Protein AF-A0A970BPW6-F1 (afdb_monomer_lite)

Structure (mmCIF, N/CA/C/O backbone):
data_AF-A0A970BPW6-F1
#
_entry.id   AF-A0A970BPW6-F1
#
loop_
_atom_site.group_PDB
_atom_site.id
_atom_site.type_symbol
_atom_site.label_atom_id
_atom_site.label_alt_id
_atom_site.label_comp_id
_atom_site.label_asym_id
_atom_site.label_entity_id
_atom_site.label_seq_id
_atom_site.pdbx_PDB_ins_code
_atom_site.Cartn_x
_atom_site.Cartn_y
_atom_site.Cartn_z
_atom_site.occupancy
_atom_site.B_iso_or_equiv
_atom_site.auth_seq_id
_atom_site.auth_comp_id
_atom_site.auth_asym_id
_atom_site.auth_atom_id
_atom_site.pdbx_PDB_model_num
ATOM 1 N N . MET A 1 1 ? -4.403 1.090 -19.053 1.00 47.25 1 MET A N 1
ATOM 2 C CA . MET A 1 1 ? -4.335 2.098 -17.978 1.00 47.25 1 MET A CA 1
ATOM 3 C C . MET A 1 1 ? -5.496 1.788 -17.053 1.00 47.25 1 MET A C 1
ATOM 5 O O . MET A 1 1 ? -6.628 2.039 -17.435 1.00 47.25 1 MET A O 1
ATOM 9 N N . THR A 1 2 ? -5.237 1.055 -15.973 1.00 53.94 2 THR A N 1
ATOM 10 C CA . THR A 1 2 ? -6.274 0.548 -15.061 1.00 53.94 2 THR A CA 1
ATOM 11 C C . THR A 1 2 ? -6.973 1.729 -14.397 1.00 53.94 2 THR A C 1
ATOM 13 O O . THR A 1 2 ? -6.308 2.649 -13.928 1.00 53.94 2 THR A O 1
ATOM 16 N N . ASP A 1 3 ? -8.301 1.734 -14.437 1.00 61.38 3 ASP A N 1
ATOM 17 C CA . ASP A 1 3 ? -9.131 2.832 -13.956 1.00 61.38 3 ASP A CA 1
ATOM 18 C C . ASP A 1 3 ? -8.992 2.988 -12.430 1.00 61.38 3 ASP A C 1
ATOM 20 O O . ASP A 1 3 ? -9.413 2.125 -11.659 1.00 61.38 3 ASP A O 1
ATOM 24 N N . LEU A 1 4 ? -8.369 4.086 -11.996 1.00 56.84 4 LEU A N 1
ATOM 25 C CA . LEU A 1 4 ? -8.101 4.393 -10.586 1.00 56.84 4 LEU A CA 1
ATOM 26 C C . LEU A 1 4 ? -9.383 4.661 -9.784 1.00 56.84 4 LEU A C 1
ATOM 28 O O . LEU A 1 4 ? -9.382 4.531 -8.561 1.00 56.84 4 LEU A O 1
ATOM 32 N N . THR A 1 5 ? -10.487 4.968 -10.467 1.00 56.22 5 THR A N 1
ATOM 33 C CA . THR A 1 5 ? -11.806 5.184 -9.858 1.00 56.22 5 THR A CA 1
ATOM 34 C C . THR A 1 5 ? -12.371 3.897 -9.243 1.00 56.22 5 THR A C 1
ATOM 36 O O . THR A 1 5 ? -13.191 3.950 -8.323 1.00 56.22 5 THR A O 1
ATOM 39 N N . ALA A 1 6 ? -11.897 2.727 -9.693 1.00 62.34 6 ALA A N 1
ATOM 40 C CA . ALA A 1 6 ? -12.318 1.439 -9.154 1.00 62.34 6 ALA A CA 1
ATOM 41 C C . ALA A 1 6 ? -11.935 1.271 -7.672 1.00 62.34 6 ALA A C 1
ATOM 43 O O . ALA A 1 6 ? -12.756 0.810 -6.886 1.00 62.34 6 ALA A O 1
ATOM 44 N N . PHE A 1 7 ? -10.736 1.697 -7.257 1.00 62.34 7 PHE A N 1
ATOM 45 C CA . PHE A 1 7 ? -10.264 1.471 -5.883 1.00 62.34 7 PHE A CA 1
ATOM 46 C C . PHE A 1 7 ? -10.998 2.327 -4.845 1.00 62.34 7 PHE A C 1
ATOM 48 O O . PHE A 1 7 ? -11.359 1.815 -3.790 1.00 62.34 7 PHE A O 1
ATOM 55 N N . ALA A 1 8 ? -11.292 3.592 -5.162 1.00 58.91 8 ALA A N 1
ATOM 56 C CA . ALA A 1 8 ? -12.063 4.471 -4.275 1.00 58.91 8 ALA A CA 1
ATOM 57 C C . ALA A 1 8 ? -13.513 3.989 -4.081 1.00 58.91 8 ALA A C 1
ATOM 59 O O . ALA A 1 8 ? -14.121 4.229 -3.042 1.00 58.91 8 ALA A O 1
ATOM 60 N N . THR A 1 9 ? -14.061 3.275 -5.070 1.00 64.38 9 THR A N 1
ATOM 61 C CA . THR A 1 9 ? -15.406 2.690 -4.975 1.00 64.38 9 THR A CA 1
ATOM 62 C C . THR A 1 9 ? -15.427 1.452 -4.072 1.00 64.38 9 THR A C 1
ATOM 64 O O . THR A 1 9 ? -16.428 1.205 -3.404 1.00 64.38 9 THR A O 1
ATOM 67 N N . VAL A 1 10 ? -14.336 0.679 -4.045 1.00 73.44 10 VAL A N 1
ATOM 68 C CA . VAL A 1 10 ? -14.232 -0.564 -3.259 1.00 73.44 10 VAL A CA 1
ATOM 69 C C . VAL A 1 10 ? -13.853 -0.280 -1.803 1.00 73.44 10 VAL A C 1
ATOM 71 O O . VAL A 1 10 ? -14.379 -0.933 -0.910 1.00 73.44 10 VAL A O 1
ATOM 74 N N . LEU A 1 11 ? -13.005 0.723 -1.545 1.00 78.12 11 LEU A N 1
ATOM 75 C CA . LEU A 1 11 ? -12.561 1.083 -0.195 1.00 78.12 11 LEU A CA 1
ATOM 76 C C . LEU A 1 11 ? -12.777 2.583 0.083 1.00 78.12 11 LEU A C 1
ATOM 78 O O . LEU A 1 11 ? -11.857 3.390 -0.093 1.00 78.12 11 LEU A O 1
ATOM 82 N N . PRO A 1 12 ? -13.980 2.980 0.536 1.00 77.62 12 PRO A N 1
ATOM 83 C CA . PRO A 1 12 ? -14.278 4.371 0.860 1.00 77.62 12 PRO A CA 1
ATOM 84 C C . PRO A 1 12 ? -13.353 4.895 1.966 1.00 77.62 12 PRO A C 1
ATOM 86 O O . PRO A 1 12 ? -13.256 4.296 3.037 1.00 77.62 12 PRO A O 1
ATOM 89 N N . GLY A 1 13 ? -12.685 6.029 1.743 1.00 80.88 13 GLY A N 1
ATOM 90 C CA .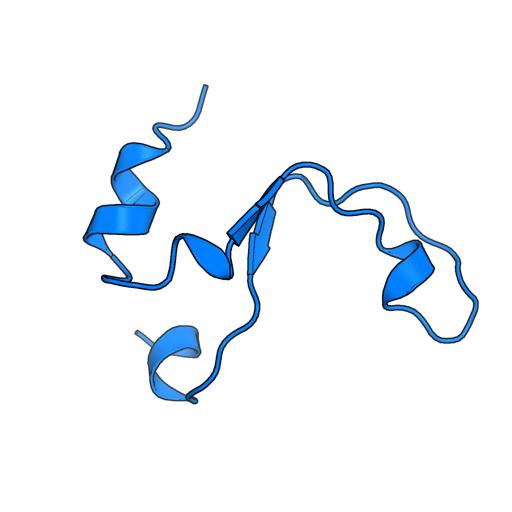 GLY A 1 13 ? -11.781 6.624 2.735 1.00 80.88 13 GLY A CA 1
ATOM 91 C C . GLY A 1 13 ? -10.385 5.989 2.790 1.00 80.88 13 GLY A C 1
ATOM 92 O O . GLY A 1 13 ? -9.584 6.338 3.664 1.00 80.88 13 GLY A O 1
ATOM 93 N N . ALA A 1 14 ? -10.064 5.053 1.891 1.00 83.94 14 ALA A N 1
ATOM 94 C CA . ALA A 1 14 ? -8.726 4.477 1.769 1.00 83.94 14 ALA A CA 1
ATOM 95 C C . ALA A 1 14 ? -7.765 5.331 0.928 1.00 83.94 14 ALA A C 1
ATOM 97 O O . ALA A 1 14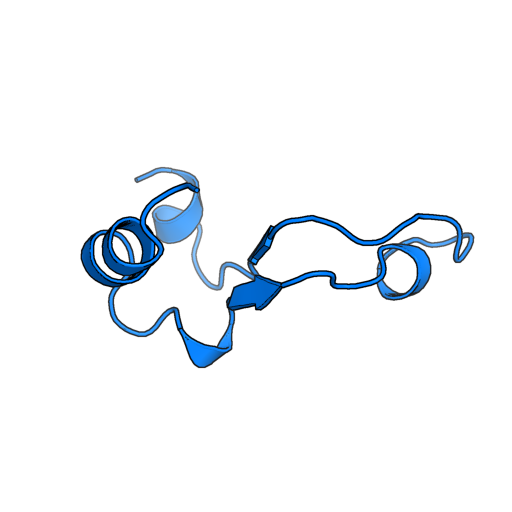 ? -6.560 5.090 0.967 1.00 83.94 14 ALA A O 1
ATOM 98 N N . GLU A 1 15 ? -8.254 6.352 0.218 1.00 81.69 15 GLU A N 1
ATOM 99 C CA . GLU A 1 15 ? -7.466 7.213 -0.668 1.00 81.69 15 GLU A CA 1
ATOM 100 C C . GLU A 1 15 ? -6.175 7.761 -0.030 1.00 81.69 15 GLU A C 1
ATOM 102 O O . GLU A 1 15 ? -5.125 7.637 -0.660 1.00 81.69 15 GLU A O 1
ATOM 107 N N . PRO A 1 16 ? -6.165 8.299 1.211 1.00 84.12 16 PRO A N 1
ATOM 108 C CA . PRO A 1 16 ? -4.927 8.796 1.821 1.00 84.12 16 PRO A CA 1
ATOM 109 C C . PRO A 1 16 ? -3.911 7.694 2.168 1.00 84.12 16 PRO A C 1
ATOM 111 O O . PRO A 1 16 ? -2.759 8.001 2.470 1.00 84.12 16 PRO A O 1
ATOM 114 N N . ARG A 1 17 ? -4.320 6.420 2.145 1.00 91.00 17 ARG A N 1
ATOM 115 C CA . ARG A 1 17 ? -3.492 5.243 2.462 1.00 91.00 17 ARG A CA 1
ATOM 116 C C . ARG A 1 17 ? -3.073 4.459 1.218 1.00 91.00 17 ARG A C 1
ATOM 118 O O . ARG A 1 17 ? -2.376 3.454 1.352 1.00 91.00 17 ARG A O 1
ATOM 125 N N . ILE A 1 18 ? -3.463 4.918 0.027 1.00 91.12 18 ILE A N 1
ATOM 126 C CA . ILE A 1 18 ? -3.033 4.366 -1.258 1.00 91.12 18 ILE A CA 1
ATOM 127 C C . ILE A 1 18 ? -1.917 5.248 -1.818 1.00 91.12 18 ILE A C 1
ATOM 129 O O . ILE A 1 18 ? -2.075 6.453 -2.005 1.00 91.12 18 ILE A O 1
ATOM 133 N N . ARG A 1 19 ? -0.767 4.638 -2.093 1.00 91.88 19 ARG A N 1
ATOM 134 C CA . ARG A 1 19 ? 0.417 5.301 -2.645 1.00 91.88 19 ARG A CA 1
ATOM 135 C C . ARG A 1 19 ? 0.835 4.613 -3.935 1.00 91.88 19 ARG A C 1
ATOM 137 O O . ARG A 1 19 ? 0.831 3.390 -4.017 1.00 91.88 19 ARG A O 1
ATOM 144 N N . PHE A 1 20 ? 1.223 5.398 -4.932 1.00 92.19 20 PHE A N 1
ATOM 145 C CA . PHE A 1 20 ? 1.714 4.891 -6.214 1.00 92.19 20 PHE A CA 1
ATOM 146 C C . PHE A 1 20 ? 3.230 5.015 -6.281 1.00 92.19 20 PHE A C 1
ATOM 148 O O . PHE A 1 20 ? 3.792 5.976 -5.752 1.00 92.19 20 PHE A O 1
ATOM 155 N N . ALA A 1 21 ? 3.877 4.058 -6.947 1.00 96.06 21 ALA A N 1
ATOM 156 C CA . ALA A 1 21 ? 5.332 4.006 -7.084 1.00 96.06 21 ALA A CA 1
ATOM 157 C C . ALA A 1 21 ? 6.084 4.079 -5.733 1.00 96.06 21 ALA A C 1
ATOM 159 O O . ALA A 1 21 ? 7.187 4.624 -5.653 1.00 96.06 21 ALA A O 1
ATOM 160 N N . GLU A 1 22 ? 5.498 3.541 -4.657 1.00 97.06 22 GLU A N 1
ATOM 161 C CA . GLU A 1 22 ? 6.093 3.576 -3.316 1.00 97.06 22 GLU A CA 1
ATOM 162 C C . GLU A 1 22 ? 7.327 2.650 -3.261 1.00 97.06 22 GLU A C 1
ATOM 164 O O . GLU A 1 22 ? 7.200 1.460 -3.563 1.00 97.06 22 GLU A O 1
ATOM 169 N N . PRO A 1 23 ? 8.521 3.138 -2.866 1.00 98.12 23 PRO A N 1
ATOM 170 C CA . PRO A 1 23 ? 9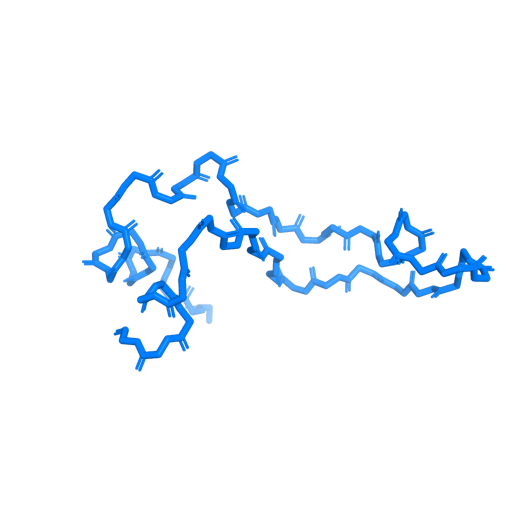.730 2.314 -2.816 1.00 98.12 23 PRO A CA 1
ATOM 171 C C . PRO A 1 23 ? 9.668 1.238 -1.723 1.00 98.12 23 PRO A C 1
ATOM 173 O O . PRO A 1 23 ? 9.633 1.553 -0.533 1.00 98.12 23 PRO A O 1
ATOM 176 N N . MET A 1 24 ? 9.742 -0.044 -2.096 1.00 97.50 24 MET A N 1
ATOM 177 C CA . MET A 1 24 ? 9.702 -1.157 -1.130 1.00 97.50 24 MET A CA 1
ATOM 178 C C . MET A 1 24 ? 10.982 -1.286 -0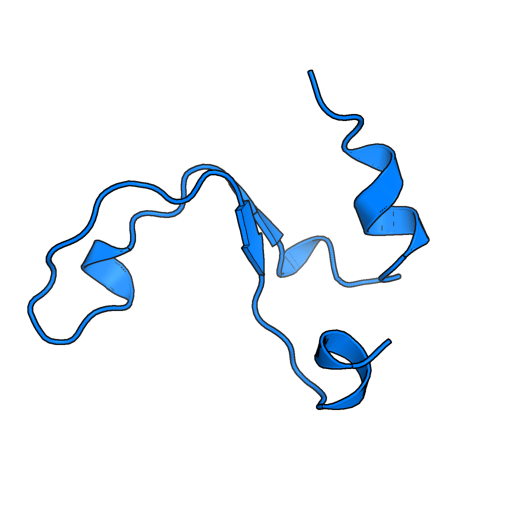.293 1.00 97.50 24 MET A C 1
ATOM 180 O O . MET A 1 24 ? 10.985 -1.921 0.763 1.00 97.50 24 MET A O 1
ATOM 184 N N . SER A 1 25 ? 12.057 -0.603 -0.688 1.00 98.25 25 SER A N 1
ATOM 185 C CA . SER A 1 25 ? 13.234 -0.397 0.160 1.00 98.25 25 SER A CA 1
ATOM 186 C C . SER A 1 25 ? 12.925 0.333 1.475 1.00 98.25 25 SER A C 1
ATOM 188 O O . SER 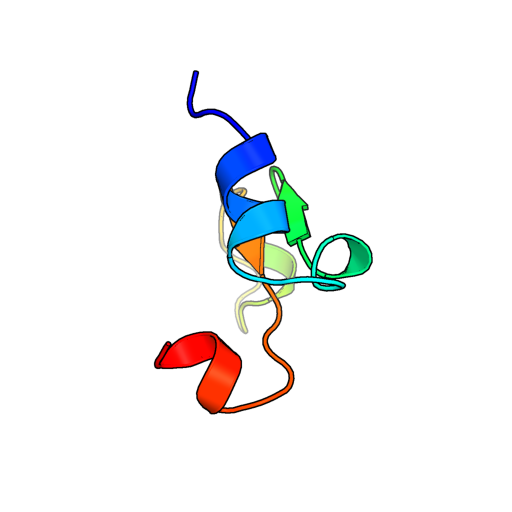A 1 25 ? 13.687 0.206 2.423 1.00 98.25 25 SER A O 1
ATOM 190 N N . ARG A 1 26 ? 11.809 1.066 1.582 1.00 97.62 26 ARG A N 1
ATOM 191 C CA . ARG A 1 26 ? 11.392 1.721 2.838 1.00 97.62 26 ARG A CA 1
ATOM 192 C C . ARG A 1 26 ? 10.677 0.784 3.812 1.00 97.62 26 ARG A C 1
ATOM 194 O O . ARG A 1 26 ? 10.567 1.116 4.986 1.00 97.62 26 ARG A O 1
ATOM 201 N N . HIS A 1 27 ? 10.200 -0.361 3.322 1.00 96.69 27 HIS A N 1
ATOM 202 C CA . HIS A 1 27 ? 9.307 -1.280 4.043 1.00 96.69 27 HIS A CA 1
ATOM 203 C C . HIS A 1 27 ? 9.924 -2.670 4.252 1.00 96.69 27 HIS A C 1
ATOM 205 O O . HIS A 1 27 ? 9.271 -3.569 4.774 1.00 96.69 27 HIS A O 1
ATOM 211 N N . SER A 1 28 ? 11.179 -2.869 3.840 1.00 95.69 28 SER A N 1
ATOM 212 C CA . SER A 1 28 ? 11.894 -4.146 3.928 1.00 95.69 28 SER A CA 1
ATOM 213 C C . SER A 1 28 ? 13.090 -4.051 4.875 1.00 95.69 28 SER A C 1
ATOM 215 O O . SER A 1 28 ? 13.810 -3.057 4.889 1.00 95.69 28 SER A O 1
ATOM 217 N N . THR A 1 29 ? 13.345 -5.110 5.650 1.00 98.19 29 THR A N 1
ATOM 218 C CA . THR A 1 29 ? 14.424 -5.155 6.659 1.00 98.19 29 THR A CA 1
ATOM 219 C C . THR A 1 29 ? 15.813 -4.876 6.079 1.00 98.19 29 THR A C 1
ATOM 221 O O . THR A 1 29 ? 16.647 -4.266 6.740 1.00 98.19 29 THR A O 1
ATOM 224 N N . PHE A 1 30 ? 16.068 -5.318 4.846 1.00 97.81 30 PHE A N 1
ATOM 225 C CA . PHE A 1 30 ? 17.352 -5.127 4.162 1.00 97.81 30 PHE A CA 1
ATOM 226 C C . PHE A 1 30 ? 17.399 -3.861 3.303 1.00 97.81 30 PHE A C 1
ATOM 228 O O . PHE A 1 30 ? 18.400 -3.617 2.635 1.00 97.81 30 PHE A O 1
ATOM 235 N N . SER A 1 31 ? 16.325 -3.071 3.293 1.00 97.00 31 SER A N 1
ATOM 236 C CA . SER A 1 31 ? 16.193 -1.864 2.480 1.00 97.00 31 SER A CA 1
ATOM 237 C C . SER A 1 31 ? 16.399 -2.092 0.978 1.00 97.00 31 SER A C 1
ATOM 239 O O . SER A 1 31 ? 16.896 -1.222 0.261 1.00 97.00 31 SER A O 1
ATOM 241 N N . VAL A 1 32 ? 16.005 -3.266 0.480 1.00 97.62 32 VAL A N 1
ATOM 242 C CA . VAL A 1 32 ? 16.097 -3.641 -0.936 1.00 97.62 32 VAL A CA 1
ATOM 243 C C . VAL A 1 32 ? 14.692 -3.822 -1.490 1.00 97.62 32 VAL A C 1
ATOM 245 O O . VAL A 1 32 ? 13.889 -4.569 -0.942 1.00 97.62 32 VAL A O 1
ATOM 248 N N . GLY A 1 33 ? 14.403 -3.163 -2.609 1.00 96.81 33 GLY A N 1
ATOM 249 C CA . GLY A 1 33 ? 13.132 -3.311 -3.309 1.00 96.81 33 GLY A CA 1
ATOM 250 C C . GLY A 1 33 ? 12.824 -2.102 -4.179 1.00 96.81 33 GLY A C 1
ATOM 251 O O . GLY A 1 33 ? 13.029 -0.962 -3.761 1.00 96.81 33 GLY A O 1
ATOM 252 N N . GLY A 1 34 ? 12.346 -2.366 -5.395 1.00 97.81 34 GLY A N 1
ATOM 253 C CA . GLY A 1 34 ? 11.890 -1.334 -6.322 1.00 97.81 34 GLY A CA 1
ATOM 254 C C . GLY A 1 34 ? 10.556 -0.701 -5.903 1.00 97.81 34 GLY A C 1
ATOM 255 O O . GLY A 1 34 ? 10.003 -1.044 -4.854 1.00 97.81 34 GLY A O 1
ATOM 256 N N . PRO A 1 35 ? 10.040 0.239 -6.705 1.00 98.31 35 PRO A N 1
ATOM 257 C CA . PRO A 1 35 ? 8.723 0.815 -6.479 1.00 98.31 35 PRO A CA 1
ATOM 258 C C . PRO A 1 35 ? 7.620 -0.220 -6.732 1.00 98.31 35 PRO A C 1
ATOM 260 O O . PRO A 1 35 ? 7.660 -0.937 -7.730 1.00 98.31 35 PRO A O 1
ATOM 263 N N . ALA A 1 36 ? 6.631 -0.279 -5.840 1.00 96.50 36 ALA A N 1
ATOM 264 C CA . ALA A 1 36 ? 5.381 -0.984 -6.101 1.00 96.50 36 ALA A CA 1
ATOM 265 C C . ALA A 1 36 ? 4.470 -0.111 -6.971 1.00 96.50 36 ALA A C 1
ATOM 267 O O . ALA A 1 36 ? 4.371 1.094 -6.733 1.00 96.50 36 ALA A O 1
ATOM 268 N N . ASP A 1 37 ? 3.763 -0.709 -7.931 1.00 94.75 37 ASP A N 1
ATOM 269 C CA . ASP A 1 37 ? 2.789 0.029 -8.743 1.00 94.75 37 ASP A CA 1
ATOM 270 C C . ASP A 1 37 ? 1.709 0.671 -7.857 1.00 94.75 37 ASP A C 1
ATOM 272 O O . ASP A 1 37 ? 1.375 1.843 -8.033 1.00 94.75 37 ASP A O 1
ATOM 276 N N . ILE A 1 38 ? 1.224 -0.080 -6.858 1.00 91.94 38 ILE A N 1
ATOM 277 C CA . ILE A 1 38 ? 0.248 0.356 -5.854 1.00 91.94 38 ILE A CA 1
ATOM 278 C C . ILE A 1 38 ? 0.662 -0.198 -4.486 1.00 91.94 38 ILE A C 1
ATOM 280 O O . ILE A 1 38 ? 0.923 -1.391 -4.343 1.00 91.94 38 ILE A O 1
ATOM 284 N N . PHE A 1 39 ? 0.688 0.666 -3.476 1.00 93.62 39 PHE A N 1
ATOM 285 C CA . PHE A 1 39 ? 0.884 0.325 -2.072 1.00 93.62 39 PHE A CA 1
ATOM 286 C C . PHE A 1 39 ? -0.347 0.749 -1.273 1.00 93.62 39 PHE A C 1
ATOM 288 O O . PHE A 1 39 ? -0.755 1.907 -1.348 1.00 93.62 39 PHE A O 1
ATOM 295 N N . PHE A 1 40 ? -0.916 -0.172 -0.499 1.00 93.25 40 PHE A N 1
ATOM 296 C CA . PHE A 1 40 ? -2.059 0.076 0.375 1.00 93.25 40 PHE A CA 1
ATOM 297 C C . PHE A 1 40 ? -1.744 -0.406 1.790 1.00 93.25 40 PHE A C 1
ATOM 299 O O . PHE A 1 40 ? -1.185 -1.487 1.971 1.00 93.25 40 PHE A O 1
ATOM 306 N N . GLU A 1 41 ? -2.106 0.404 2.783 1.00 93.19 41 GLU A N 1
ATOM 307 C CA . GLU A 1 41 ? -1.897 0.105 4.199 1.00 93.19 41 GLU A CA 1
ATOM 308 C C . GLU A 1 41 ? -3.244 -0.153 4.897 1.00 93.19 41 GLU A C 1
ATOM 310 O O . GLU A 1 41 ? -3.921 0.802 5.316 1.00 93.19 41 GLU A O 1
ATOM 315 N N . PRO A 1 42 ? -3.671 -1.428 5.004 1.00 92.50 42 PRO A N 1
ATOM 316 C CA . PRO A 1 42 ? -4.934 -1.771 5.639 1.00 92.50 42 PRO A CA 1
ATOM 317 C C . PRO A 1 42 ? -4.892 -1.456 7.137 1.00 92.50 42 PRO A C 1
ATOM 319 O O . PRO A 1 42 ? -3.851 -1.560 7.785 1.00 92.50 42 PRO A O 1
ATOM 322 N N . GLN A 1 43 ? -6.030 -1.057 7.694 1.00 92.31 43 GLN A N 1
ATOM 323 C CA . GLN A 1 43 ? -6.205 -0.773 9.124 1.00 92.31 43 GLN A CA 1
ATOM 324 C C . GLN A 1 43 ? -7.071 -1.821 9.819 1.00 92.31 43 GLN A C 1
ATOM 326 O O . GLN A 1 43 ? -7.046 -1.937 11.044 1.00 92.31 43 GLN A O 1
ATOM 331 N N . THR A 1 44 ? -7.836 -2.594 9.049 1.00 91.44 44 THR A N 1
ATOM 332 C CA . THR A 1 44 ? -8.676 -3.668 9.571 1.00 91.44 44 THR A CA 1
ATOM 333 C C . THR A 1 44 ? -8.495 -4.927 8.739 1.00 91.44 44 THR A C 1
ATOM 335 O O . THR A 1 44 ? -8.100 -4.874 7.576 1.00 91.44 44 THR A O 1
ATOM 338 N N . THR A 1 45 ? -8.797 -6.077 9.337 1.00 93.06 45 THR A N 1
ATOM 339 C CA . THR A 1 45 ? -8.794 -7.358 8.624 1.00 93.06 45 THR A CA 1
ATOM 340 C C . THR A 1 45 ? -9.844 -7.389 7.511 1.00 93.06 45 THR A C 1
ATOM 342 O O . THR A 1 45 ? -9.634 -8.048 6.500 1.00 93.06 45 THR A O 1
ATOM 345 N N . ASP A 1 46 ? -10.957 -6.670 7.688 1.00 89.19 46 ASP A N 1
ATOM 346 C CA . ASP A 1 46 ? -12.041 -6.598 6.705 1.00 89.19 46 ASP A CA 1
ATOM 347 C C . ASP A 1 46 ? -11.555 -6.006 5.376 1.00 89.19 46 ASP A C 1
ATOM 349 O O . ASP A 1 46 ? -11.800 -6.598 4.335 1.00 89.19 46 ASP A O 1
ATOM 353 N N . GLU A 1 47 ? -10.727 -4.953 5.427 1.00 88.31 47 GLU A N 1
ATOM 354 C CA . GLU A 1 47 ? -10.121 -4.309 4.245 1.00 88.31 47 GLU A CA 1
ATOM 355 C C . GLU A 1 47 ? -9.180 -5.223 3.432 1.00 88.31 47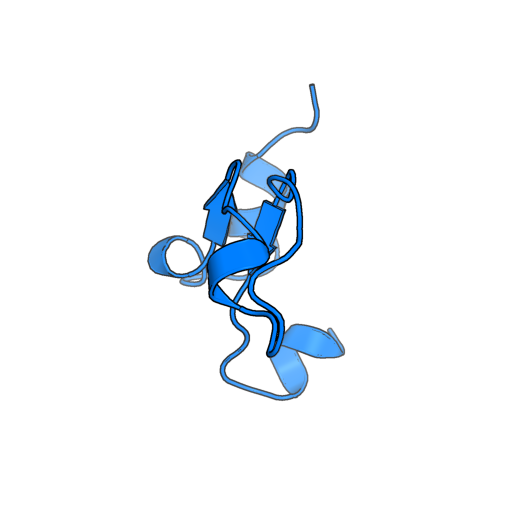 GLU A C 1
ATOM 357 O O . GLU A 1 47 ? -8.745 -4.850 2.345 1.00 88.31 47 GLU A O 1
ATOM 362 N N . VAL A 1 48 ? -8.796 -6.386 3.970 1.00 89.12 48 VAL A N 1
ATOM 363 C CA . VAL A 1 48 ? -7.949 -7.377 3.280 1.00 89.12 48 VAL A CA 1
ATOM 364 C C . VAL A 1 48 ? -8.779 -8.534 2.724 1.00 89.12 48 VAL A C 1
ATOM 366 O O . VAL A 1 48 ? -8.365 -9.187 1.766 1.00 89.12 48 VAL A O 1
ATOM 369 N N . LEU A 1 49 ? -9.914 -8.834 3.356 1.00 86.88 49 LEU A N 1
ATOM 370 C CA . LEU A 1 49 ? -10.721 -10.014 3.060 1.00 86.88 49 LEU A CA 1
ATOM 371 C C . LEU A 1 49 ? -11.904 -9.722 2.131 1.00 86.88 49 LEU A C 1
ATOM 373 O O . LEU A 1 49 ? -12.389 -10.662 1.499 1.00 86.88 49 LEU A O 1
ATOM 377 N N . ASN A 1 50 ? -12.354 -8.468 2.064 1.00 73.12 50 ASN A N 1
ATOM 378 C CA . ASN A 1 50 ? -13.549 -8.021 1.347 1.00 73.12 50 ASN A CA 1
ATOM 379 C C . ASN A 1 50 ? -13.253 -6.789 0.481 1.00 73.12 50 ASN A C 1
ATOM 381 O O . ASN A 1 50 ? -14.012 -6.596 -0.496 1.00 73.12 50 ASN A O 1
#

Radius of gyration: 12.37 Å; chains: 1; bounding box: 33×19×28 Å

Foldseek 3Di:
DPDPVVVCVVDPPQVVQKDAQCFCLVVDPNSDGGGDRIGGDDPDPVSVVD

Secondary structure (DSSP, 8-state):
---THHHHHHSTT-GGGEEEEEEGGGTSTT----EEEEEE--SSSHHHH-

Sequence (50 aa):
MTDLTAFATVLPGAEPRIRFAEPMSRHSTFSVGGPADIFFEPQTTDEVLN

pLDDT: mean 85.39, std 14.37, range [47.25, 98.31]